Protein AF-M0IK93-F1 (afdb_monomer_lite)

Sequence (43 aa):
MYLLDSFDDDDCTYCDGDLVVRDYKSNEAIVCDDCGTPAVQLW

Foldseek 3Di:
DDPVVVQQQDADPVDRFHFDFDQDPNFTFTATPPPRHTPDGDD

InterPro domains:
  IPR049681 Zinc finger protein HVO_A0556-like [NF041921] (3-43)
  IPR049681 Zinc finger protein HVO_A0556-like [PF28084] (3-43)

Radius of gyration: 9.78 Å; chains: 1; bounding box: 24×19×21 Å

Organism: Haloferax mediterranei (strain ATCC 33500 / DSM 1411 / JCM 8866 / NBRC 14739 / NCIMB 2177 / R-4) (NCBI:txid523841)

Secondary structure (DSSP, 8-state):
--TTTTSTTPBPTTSS-BEEEEEETTEEEEEETTT--EEEE--

pLDDT: mean 73.08, std 12.41, range [45.53, 87.62]

Structure (mmCIF, N/CA/C/O backbone):
data_AF-M0IK93-F1
#
_entry.id   AF-M0IK93-F1
#
loop_
_atom_site.group_PDB
_atom_site.id
_atom_site.type_symbol
_atom_site.label_atom_id
_atom_site.label_alt_id
_atom_site.label_comp_id
_atom_site.label_asym_id
_atom_site.label_entity_id
_atom_site.label_seq_id
_atom_site.pdbx_PDB_ins_code
_atom_site.Cartn_x
_atom_site.Cartn_y
_atom_site.Cartn_z
_atom_site.occupancy
_atom_site.B_iso_or_equiv
_atom_site.auth_seq_id
_atom_site.auth_comp_id
_atom_site.auth_asym_id
_atom_site.auth_atom_id
_atom_site.pdbx_PDB_model_num
ATOM 1 N N . MET A 1 1 ? -17.718 13.605 -12.964 1.00 45.53 1 MET A N 1
ATOM 2 C CA . MET A 1 1 ? -16.252 13.756 -12.939 1.00 45.53 1 MET A CA 1
ATOM 3 C C . MET A 1 1 ? -15.821 13.402 -11.528 1.00 45.53 1 MET A C 1
ATOM 5 O O . MET A 1 1 ? -15.869 14.255 -10.651 1.00 45.53 1 MET A O 1
ATOM 9 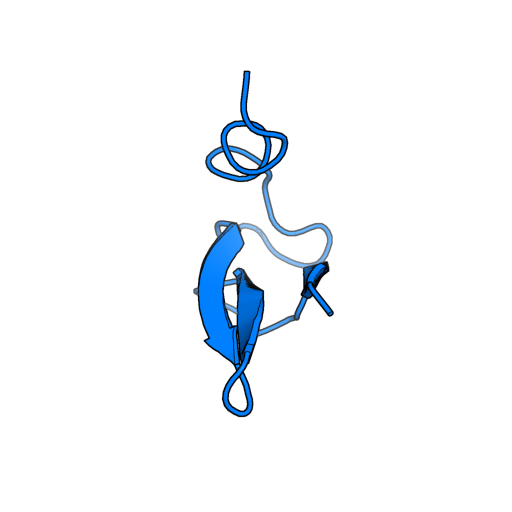N N . TYR A 1 2 ? -15.625 12.106 -11.281 1.00 54.53 2 TYR A N 1
ATOM 10 C CA . TYR A 1 2 ? -15.269 11.583 -9.963 1.00 54.53 2 TYR A CA 1
ATOM 11 C C . TYR A 1 2 ? -13.748 11.612 -9.841 1.00 54.53 2 TYR A C 1
ATOM 13 O O . TYR A 1 2 ? -13.057 11.193 -10.759 1.00 54.53 2 TYR A O 1
ATOM 21 N N . LEU A 1 3 ? -13.243 12.112 -8.715 1.00 56.75 3 LEU A N 1
ATOM 22 C CA . LEU A 1 3 ? -11.811 12.263 -8.416 1.00 56.75 3 LEU A CA 1
ATOM 23 C C . LEU A 1 3 ? -11.057 10.916 -8.328 1.00 56.75 3 LEU A C 1
ATOM 25 O O . LEU A 1 3 ? -9.847 10.901 -8.157 1.00 56.75 3 LEU A O 1
ATOM 29 N N . LEU A 1 4 ? -11.787 9.802 -8.416 1.00 52.75 4 LEU A N 1
ATOM 30 C CA . LEU A 1 4 ? -11.280 8.432 -8.345 1.00 52.75 4 LEU A CA 1
ATOM 31 C C . LEU A 1 4 ? -10.872 7.883 -9.715 1.00 52.75 4 LEU A C 1
ATOM 33 O O . LEU A 1 4 ? -9.994 7.039 -9.784 1.00 52.75 4 LEU A O 1
ATOM 37 N N . ASP A 1 5 ? -11.458 8.408 -10.793 1.00 52.94 5 ASP A N 1
ATOM 38 C CA . ASP A 1 5 ? -11.213 7.954 -12.172 1.00 52.94 5 ASP A CA 1
ATOM 39 C C . ASP A 1 5 ? -9.808 8.341 -12.670 1.00 52.94 5 ASP A C 1
ATOM 41 O O . ASP A 1 5 ? -9.314 7.796 -13.645 1.00 52.94 5 ASP A O 1
ATOM 45 N N . SER A 1 6 ? -9.153 9.302 -12.006 1.00 54.91 6 SER A N 1
ATOM 46 C CA . SER A 1 6 ? -7.802 9.748 -12.359 1.00 54.9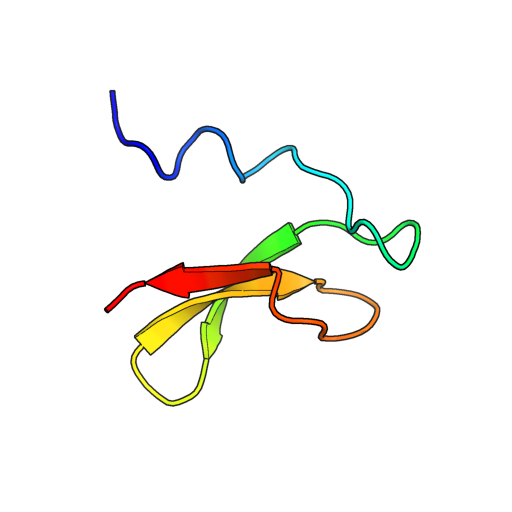1 6 SER A CA 1
ATOM 47 C C . SER A 1 6 ? -6.685 8.912 -11.740 1.00 54.91 6 SER A C 1
ATOM 49 O O . SER A 1 6 ? -5.547 9.105 -12.135 1.00 54.91 6 SER A O 1
ATOM 51 N N . PHE A 1 7 ? -6.991 8.037 -10.778 1.00 59.69 7 PHE A N 1
ATOM 52 C CA . PHE A 1 7 ? -5.992 7.190 -10.113 1.00 59.69 7 PHE A CA 1
ATOM 53 C C . PHE A 1 7 ? -5.943 5.761 -10.666 1.00 59.69 7 PHE A C 1
ATOM 55 O O . PHE A 1 7 ? -5.108 4.983 -10.220 1.00 59.69 7 PHE A O 1
ATOM 62 N N . ASP A 1 8 ? -6.825 5.423 -11.612 1.00 53.97 8 ASP A N 1
ATOM 63 C CA . ASP A 1 8 ? -6.867 4.110 -12.278 1.00 53.97 8 ASP A CA 1
ATOM 64 C C . ASP A 1 8 ? -5.654 3.887 -13.213 1.00 53.97 8 ASP A C 1
ATOM 66 O O . ASP A 1 8 ? -5.405 2.767 -13.640 1.00 53.97 8 ASP A O 1
ATOM 70 N N . ASP A 1 9 ? -4.890 4.949 -13.505 1.00 55.47 9 ASP A N 1
ATOM 71 C CA . ASP A 1 9 ? -3.761 4.978 -14.453 1.00 55.47 9 ASP A CA 1
ATOM 72 C C . ASP A 1 9 ? -2.453 5.513 -13.816 1.00 55.47 9 ASP A C 1
ATOM 74 O O . ASP A 1 9 ? -1.486 5.793 -14.523 1.00 55.47 9 ASP A O 1
ATOM 78 N N . ASP A 1 10 ? -2.405 5.726 -12.493 1.00 66.00 10 ASP A N 1
ATOM 79 C CA . ASP A 1 10 ? -1.179 6.200 -11.834 1.00 66.00 10 ASP A CA 1
ATOM 80 C C . ASP A 1 10 ? -0.272 5.015 -11.453 1.00 66.00 10 ASP A C 1
ATOM 82 O O . ASP A 1 10 ? -0.631 4.165 -10.636 1.00 66.00 10 ASP A O 1
ATOM 86 N N . ASP A 1 11 ? 0.944 4.995 -12.001 1.00 73.75 11 ASP A N 1
ATOM 87 C CA . ASP A 1 11 ? 2.006 4.072 -11.595 1.00 73.75 11 ASP A CA 1
ATOM 88 C C . ASP A 1 11 ? 2.415 4.298 -10.129 1.00 73.75 11 ASP A C 1
ATOM 90 O O . ASP A 1 11 ? 2.493 5.427 -9.618 1.00 73.75 11 ASP A O 1
ATOM 94 N N . CYS A 1 12 ? 2.772 3.222 -9.428 1.00 79.69 12 CYS A N 1
ATOM 95 C CA . CYS A 1 12 ? 3.321 3.350 -8.088 1.00 79.69 12 CYS A CA 1
ATOM 96 C C . CYS A 1 12 ? 4.646 4.136 -8.110 1.00 79.69 12 CYS A C 1
ATOM 98 O O . CYS A 1 12 ? 5.609 3.804 -8.788 1.00 79.69 12 CYS A O 1
ATOM 100 N N . THR A 1 13 ? 4.771 5.159 -7.260 1.00 79.94 13 THR A N 1
ATOM 101 C CA . THR A 1 13 ? 6.022 5.940 -7.140 1.00 79.94 13 THR A CA 1
ATOM 102 C C . THR A 1 13 ? 7.219 5.112 -6.640 1.00 79.94 13 THR A C 1
ATOM 104 O O . THR A 1 13 ? 8.368 5.539 -6.763 1.00 79.94 13 THR A O 1
ATOM 107 N N . TYR A 1 14 ? 6.973 3.944 -6.041 1.00 81.06 14 TYR A N 1
ATOM 108 C CA . TYR A 1 14 ? 8.001 3.123 -5.397 1.00 81.06 14 TYR A CA 1
ATOM 109 C C . TYR A 1 14 ? 8.406 1.879 -6.201 1.00 81.06 14 TYR A C 1
ATOM 111 O O . TYR A 1 14 ? 9.466 1.316 -5.924 1.00 81.06 14 TYR A O 1
ATOM 119 N N . CYS A 1 15 ? 7.593 1.443 -7.164 1.00 84.81 15 CYS A N 1
ATOM 120 C CA . CYS A 1 15 ? 7.835 0.266 -8.000 1.00 84.81 15 CYS A CA 1
ATOM 121 C C . CYS A 1 15 ? 7.066 0.376 -9.323 1.00 84.81 15 CYS A C 1
ATOM 123 O O . CYS A 1 15 ? 6.131 1.155 -9.408 1.00 84.81 15 CYS A O 1
ATOM 125 N N . ASP A 1 16 ? 7.375 -0.462 -10.309 1.00 85.69 16 ASP A N 1
ATOM 126 C CA . ASP A 1 16 ? 6.649 -0.535 -11.592 1.00 85.69 16 ASP A CA 1
ATOM 127 C C . ASP A 1 16 ? 5.288 -1.267 -11.484 1.00 85.69 16 ASP A C 1
ATOM 129 O O . ASP A 1 16 ? 4.927 -2.048 -12.359 1.00 85.69 16 ASP A O 1
ATOM 133 N N . GLY A 1 17 ? 4.591 -1.109 -10.356 1.00 83.94 17 GLY A N 1
ATOM 134 C CA . GLY A 1 17 ? 3.307 -1.760 -10.082 1.00 83.94 17 GLY A CA 1
ATOM 135 C C . GLY A 1 17 ? 2.158 -0.764 -10.170 1.00 83.94 17 GLY A C 1
ATOM 136 O O . GLY A 1 17 ? 2.347 0.418 -9.875 1.00 83.94 17 GLY A O 1
ATOM 137 N N . ASP A 1 18 ? 0.966 -1.246 -10.493 1.00 84.81 18 ASP A N 1
ATOM 138 C CA . ASP A 1 18 ? -0.195 -0.397 -10.740 1.00 84.81 18 ASP A CA 1
ATOM 139 C C . ASP A 1 18 ? -0.899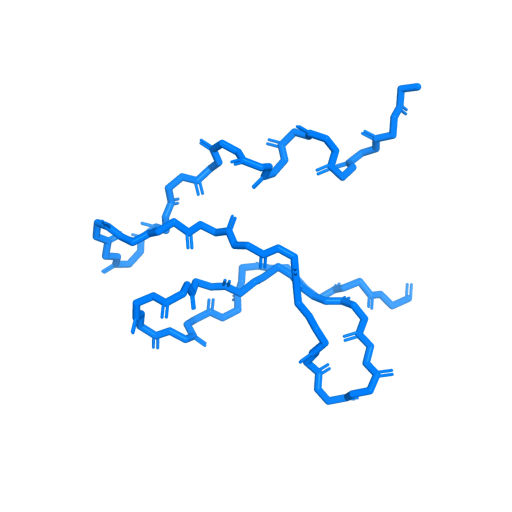 -0.023 -9.430 1.00 84.81 18 ASP A C 1
ATOM 141 O O . ASP A 1 18 ? -0.978 -0.803 -8.468 1.00 84.81 18 ASP A O 1
ATOM 145 N N . LEU A 1 19 ? -1.418 1.203 -9.361 1.00 84.00 19 LEU A N 1
ATOM 146 C CA . LEU A 1 19 ? -2.258 1.628 -8.251 1.00 84.00 19 LEU A CA 1
ATOM 147 C C . LEU A 1 19 ? -3.702 1.203 -8.495 1.00 84.00 19 LEU A C 1
ATOM 149 O O . LEU A 1 19 ? -4.342 1.624 -9.449 1.00 84.00 19 LEU A O 1
ATOM 153 N N . VAL A 1 20 ? -4.246 0.399 -7.580 1.00 83.75 20 VAL A N 1
ATOM 154 C CA . VAL A 1 20 ? -5.629 -0.075 -7.675 1.00 83.75 20 VAL A CA 1
ATOM 155 C C . VAL A 1 20 ? -6.444 0.368 -6.470 1.00 83.75 20 VAL A C 1
ATOM 157 O O . VAL A 1 20 ? -5.966 0.377 -5.329 1.00 83.75 20 VAL A O 1
ATOM 160 N N . VAL A 1 21 ? -7.711 0.707 -6.705 1.00 82.56 21 VAL A N 1
ATOM 161 C CA . VAL A 1 21 ? -8.671 0.940 -5.623 1.00 82.56 21 VAL A CA 1
ATOM 162 C C . VAL A 1 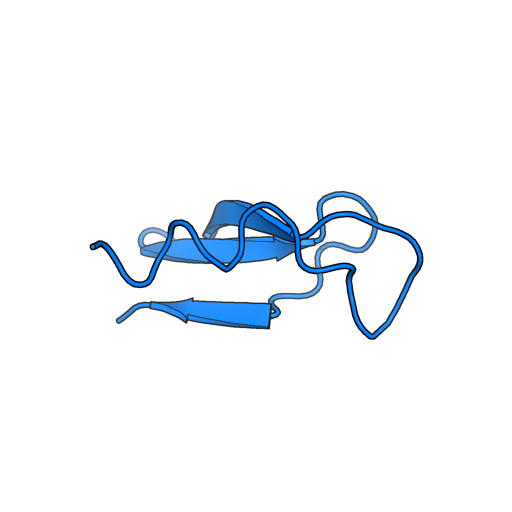21 ? -9.054 -0.407 -5.019 1.00 82.56 21 VAL A C 1
ATOM 164 O O . VAL A 1 21 ? -9.571 -1.293 -5.699 1.00 82.56 21 VAL A O 1
ATOM 167 N N . ARG A 1 22 ? -8.790 -0.580 -3.724 1.00 74.25 22 ARG A N 1
ATOM 168 C CA . ARG A 1 22 ? -9.123 -1.802 -2.988 1.00 74.25 22 ARG A CA 1
ATOM 169 C C . ARG A 1 22 ? -9.466 -1.512 -1.536 1.00 74.25 22 ARG A C 1
ATOM 171 O O . ARG A 1 22 ? -9.052 -0.504 -0.964 1.00 74.25 22 ARG A O 1
ATOM 178 N N . ASP A 1 23 ? -10.181 -2.445 -0.919 1.00 76.88 23 ASP A N 1
ATOM 179 C CA . ASP A 1 23 ? -10.475 -2.381 0.508 1.00 76.88 23 ASP A CA 1
ATOM 180 C C . ASP A 1 23 ? -9.179 -2.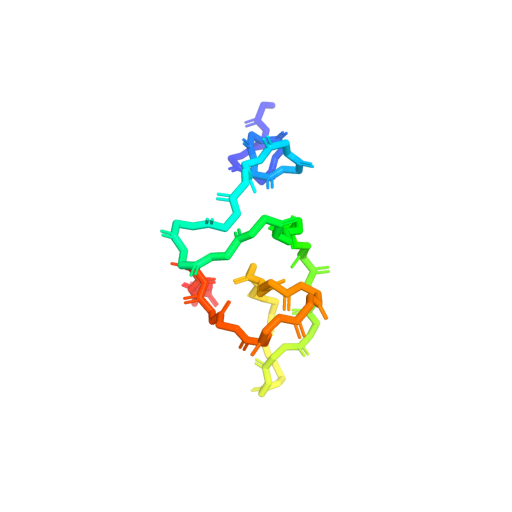484 1.320 1.00 76.88 23 ASP A C 1
ATOM 182 O O . ASP A 1 23 ? -8.497 -3.514 1.351 1.00 76.88 23 ASP A O 1
ATOM 186 N N . TYR A 1 24 ? -8.843 -1.404 2.017 1.00 72.38 24 TYR A N 1
ATOM 187 C CA . TYR A 1 24 ? -7.715 -1.341 2.929 1.00 72.38 24 TYR A CA 1
ATOM 188 C C . TYR A 1 24 ? -8.199 -0.944 4.320 1.00 72.38 24 TYR A C 1
ATOM 190 O O . TYR A 1 24 ? -8.616 0.184 4.567 1.00 72.38 24 TYR A O 1
ATOM 198 N N . LYS A 1 25 ? -8.112 -1.885 5.267 1.00 76.94 25 LYS A N 1
ATOM 199 C CA . LYS A 1 25 ? -8.532 -1.681 6.668 1.00 76.94 25 LYS A CA 1
ATOM 200 C C . LYS A 1 25 ? -9.973 -1.153 6.801 1.00 76.94 25 LYS A C 1
ATOM 202 O O . LYS A 1 25 ? -10.228 -0.252 7.595 1.00 76.94 25 LYS A O 1
ATOM 207 N N . SER A 1 26 ? -10.898 -1.757 6.053 1.00 79.06 26 SER A N 1
ATOM 208 C CA . SER A 1 26 ? -12.334 -1.429 6.046 1.00 79.06 26 SER A CA 1
ATOM 209 C C . SER A 1 26 ? -12.703 -0.060 5.462 1.00 79.06 26 SER A C 1
ATOM 211 O O . SER A 1 26 ? -13.834 0.375 5.658 1.00 79.06 26 SER A O 1
ATOM 213 N N . ASN A 1 27 ? -11.783 0.589 4.745 1.00 77.25 27 ASN A N 1
ATOM 214 C CA . ASN A 1 27 ? -12.047 1.773 3.927 1.00 77.25 27 ASN A CA 1
ATOM 215 C C . ASN A 1 27 ? -11.543 1.530 2.498 1.00 77.25 27 ASN A C 1
ATOM 217 O O . ASN A 1 27 ? -10.595 0.767 2.300 1.00 77.25 27 ASN A O 1
ATOM 221 N N . GLU A 1 28 ? -12.133 2.205 1.514 1.00 81.06 28 GLU A N 1
ATOM 222 C CA . GLU A 1 28 ? -11.590 2.227 0.154 1.00 81.06 28 GLU A CA 1
ATOM 223 C C . GLU A 1 28 ? -10.287 3.033 0.138 1.00 81.06 28 GLU A C 1
ATOM 225 O O . GLU A 1 28 ? -10.227 4.181 0.586 1.00 81.06 28 GLU A O 1
ATOM 230 N N . ALA A 1 29 ? -9.216 2.424 -0.361 1.00 82.25 29 ALA A N 1
ATOM 231 C CA . ALA A 1 29 ? -7.936 3.092 -0.523 1.00 82.25 29 ALA A CA 1
ATOM 232 C C . ALA A 1 29 ? -7.290 2.689 -1.841 1.00 82.25 29 ALA A C 1
ATOM 234 O O . ALA A 1 29 ? -7.494 1.588 -2.350 1.00 82.25 29 ALA A O 1
AT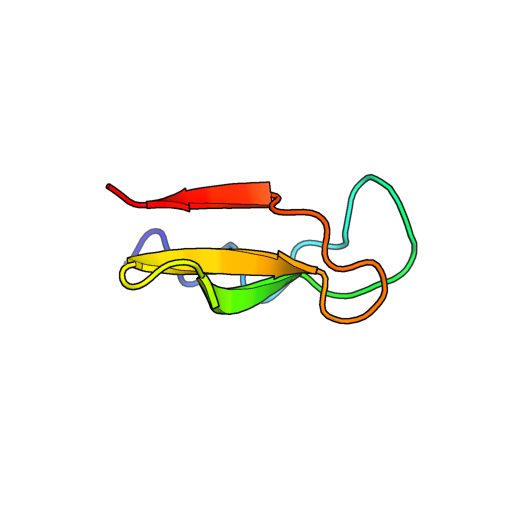OM 235 N N . ILE A 1 30 ? -6.453 3.577 -2.359 1.00 83.50 30 ILE A N 1
ATOM 236 C CA . ILE A 1 30 ? -5.635 3.295 -3.530 1.00 83.50 30 ILE A CA 1
ATOM 237 C C . ILE A 1 30 ? -4.332 2.673 -3.033 1.00 83.50 30 ILE A C 1
ATOM 239 O O . ILE A 1 30 ? -3.571 3.301 -2.285 1.00 83.50 30 ILE A O 1
ATOM 243 N N . VAL A 1 31 ? -4.095 1.418 -3.402 1.00 84.50 31 VAL A N 1
ATOM 244 C CA . VAL A 1 31 ? -2.950 0.624 -2.950 1.00 84.50 31 VAL A CA 1
ATOM 245 C C . VAL A 1 31 ? -2.310 -0.050 -4.150 1.00 84.50 31 VAL A C 1
ATOM 247 O O . VAL A 1 31 ? -3.011 -0.627 -4.973 1.00 84.50 31 VAL A O 1
ATOM 250 N N . CYS A 1 32 ? -0.981 -0.028 -4.208 1.00 87.62 32 CYS A N 1
ATOM 251 C CA . CYS A 1 32 ? -0.238 -0.752 -5.229 1.00 87.62 32 CYS A CA 1
ATOM 252 C C . CYS A 1 32 ? -0.511 -2.260 -5.143 1.00 87.62 32 CYS A C 1
ATOM 254 O O . CYS A 1 32 ? -0.494 -2.848 -4.051 1.00 87.62 32 CYS A O 1
ATOM 256 N N . ASP A 1 33 ? -0.779 -2.883 -6.283 1.00 86.19 33 ASP A N 1
ATOM 257 C CA . ASP A 1 33 ? -1.061 -4.310 -6.377 1.00 86.19 33 ASP A CA 1
ATOM 258 C C . ASP A 1 33 ? 0.196 -5.182 -6.200 1.00 86.19 33 ASP A C 1
ATOM 260 O O . ASP A 1 33 ? 0.106 -6.228 -5.556 1.00 86.19 33 ASP A O 1
ATOM 264 N N . ASP A 1 34 ? 1.359 -4.706 -6.649 1.00 87.00 34 ASP A N 1
ATOM 265 C CA . ASP A 1 34 ? 2.636 -5.422 -6.575 1.00 87.00 34 ASP A CA 1
ATOM 266 C C . ASP A 1 34 ? 3.289 -5.319 -5.181 1.00 87.00 34 ASP A C 1
ATOM 268 O O . ASP A 1 34 ? 3.447 -6.310 -4.462 1.00 87.00 34 ASP A O 1
ATOM 272 N N . CYS A 1 35 ? 3.602 -4.098 -4.731 1.00 85.69 35 CYS A N 1
ATOM 273 C CA . CYS A 1 35 ? 4.331 -3.890 -3.474 1.00 85.69 35 CYS A CA 1
ATOM 274 C C . CYS A 1 35 ? 3.433 -3.653 -2.246 1.00 85.69 35 CYS A C 1
ATOM 276 O O . CYS A 1 35 ? 3.915 -3.659 -1.110 1.00 85.69 35 CYS A O 1
ATOM 278 N N . GLY A 1 36 ? 2.129 -3.414 -2.440 1.00 79.69 36 GLY A N 1
ATOM 279 C CA . GLY A 1 36 ? 1.184 -3.152 -1.348 1.00 79.69 36 GLY A CA 1
ATOM 280 C C . GLY A 1 36 ? 1.301 -1.765 -0.707 1.00 79.69 36 GLY A C 1
ATOM 281 O O . GLY A 1 36 ? 0.702 -1.530 0.347 1.00 79.69 36 GLY A O 1
ATOM 282 N N . THR A 1 37 ? 2.067 -0.851 -1.310 1.00 82.62 37 THR A N 1
ATOM 283 C CA . THR A 1 37 ? 2.228 0.518 -0.807 1.00 82.62 37 THR A CA 1
ATOM 284 C C . THR A 1 37 ? 0.931 1.313 -0.995 1.00 82.62 37 THR A C 1
ATOM 286 O O . THR A 1 37 ? 0.427 1.393 -2.116 1.00 82.62 37 THR A O 1
ATOM 289 N N . PRO A 1 38 ? 0.367 1.914 0.068 1.00 75.94 38 PRO A N 1
ATOM 290 C CA . PRO A 1 38 ? -0.806 2.772 -0.052 1.00 75.94 38 PRO A CA 1
ATOM 291 C C . PRO A 1 38 ? -0.407 4.144 -0.609 1.00 75.94 38 PRO A C 1
ATOM 293 O O . PRO A 1 38 ? 0.449 4.813 -0.031 1.00 75.94 38 PRO A O 1
ATOM 296 N N . ALA A 1 39 ? -1.039 4.574 -1.701 1.00 73.19 39 ALA A N 1
ATOM 297 C CA . ALA A 1 39 ? -0.801 5.889 -2.297 1.00 73.19 39 ALA A CA 1
ATOM 298 C C . ALA A 1 39 ? -1.702 6.966 -1.676 1.00 73.19 39 ALA A C 1
ATOM 300 O O . ALA A 1 39 ? -1.231 8.046 -1.324 1.00 73.19 39 ALA A O 1
ATOM 301 N N . VAL A 1 40 ? -2.989 6.661 -1.484 1.00 69.25 40 VAL A N 1
ATOM 302 C CA . VAL A 1 40 ? -3.974 7.577 -0.889 1.00 69.25 40 VAL A CA 1
ATOM 303 C C . VAL A 1 40 ? -4.975 6.776 -0.054 1.00 69.25 40 VAL A C 1
ATOM 305 O O . VAL A 1 40 ? -5.537 5.788 -0.525 1.00 69.25 40 VAL A O 1
ATOM 308 N N . GLN A 1 41 ? -5.211 7.206 1.188 1.00 59.19 41 GLN A N 1
ATOM 309 C CA . GLN A 1 41 ? -6.335 6.735 2.004 1.00 59.19 41 GLN A CA 1
ATOM 310 C C . GLN A 1 41 ? -7.490 7.724 1.857 1.00 59.19 41 GLN A C 1
ATOM 312 O O . GLN A 1 41 ? -7.306 8.918 2.098 1.00 59.19 41 GLN A O 1
ATOM 317 N N . LEU A 1 42 ? -8.661 7.231 1.459 1.00 57.31 42 LEU A N 1
ATOM 318 C CA . LEU A 1 42 ? -9.891 8.012 1.450 1.00 57.31 42 LEU A CA 1
ATOM 319 C C . LEU A 1 42 ? -10.565 7.818 2.816 1.00 57.31 42 LEU A C 1
ATOM 321 O O . LEU A 1 42 ? -10.704 6.691 3.293 1.00 57.31 42 LEU A O 1
ATOM 325 N N . TRP A 1 43 ? -10.914 8.924 3.466 1.00 54.06 43 TRP A N 1
ATOM 326 C CA . TRP A 1 43 ? -11.594 8.990 4.763 1.00 54.06 43 TRP A CA 1
ATOM 327 C C . TRP A 1 43 ? -12.894 9.781 4.660 1.00 54.06 43 TRP A C 1
ATOM 329 O O . TRP A 1 43 ? -12.941 10.742 3.855 1.00 54.06 43 TRP A O 1
#